Protein AF-A0A4U7BLR6-F1 (afdb_monomer_lite)

pLDDT: mean 82.38, std 10.05, range [44.09, 91.94]

Radius of gyration: 12.12 Å; chains: 1; bounding box: 27×22×34 Å

Structure (mmCIF, N/CA/C/O backbone):
data_AF-A0A4U7BLR6-F1
#
_entry.id   AF-A0A4U7BLR6-F1
#
loop_
_atom_site.group_PDB
_atom_site.id
_atom_site.type_symbol
_atom_site.label_atom_id
_atom_site.label_alt_id
_atom_site.label_comp_id
_atom_site.label_asym_id
_atom_site.label_entity_id
_atom_site.label_seq_id
_atom_site.pdbx_PDB_ins_code
_atom_site.Cartn_x
_atom_site.Cartn_y
_atom_site.Cartn_z
_atom_site.occupancy
_atom_site.B_iso_or_equiv
_atom_site.auth_seq_id
_atom_site.auth_comp_id
_atom_site.auth_asym_id
_atom_site.auth_atom_id
_atom_site.pdbx_PDB_model_num
ATOM 1 N N . MET A 1 1 ? -7.922 -5.726 20.239 1.00 44.09 1 MET A N 1
ATOM 2 C CA . MET A 1 1 ? -6.973 -5.640 19.116 1.00 44.09 1 MET A CA 1
ATOM 3 C C . MET A 1 1 ? -7.720 -4.948 18.009 1.00 44.09 1 MET A C 1
ATOM 5 O O . MET A 1 1 ? -8.735 -5.486 17.581 1.00 44.09 1 MET A O 1
ATOM 9 N N . ASP A 1 2 ? -7.306 -3.739 17.654 1.00 54.88 2 ASP A N 1
ATOM 10 C CA . ASP A 1 2 ? -7.910 -3.007 16.547 1.00 54.88 2 ASP A CA 1
ATOM 11 C C . ASP A 1 2 ? -7.858 -3.857 15.269 1.00 54.88 2 ASP A C 1
ATOM 13 O O . ASP A 1 2 ? -6.881 -4.592 15.064 1.00 54.88 2 ASP A O 1
ATOM 17 N N . PRO A 1 3 ? -8.913 -3.832 14.438 1.00 55.59 3 PRO A N 1
ATOM 18 C CA . PRO A 1 3 ? -8.921 -4.578 13.196 1.00 55.59 3 PRO A CA 1
ATOM 19 C C . PRO A 1 3 ? -7.746 -4.109 12.346 1.00 55.59 3 PRO A C 1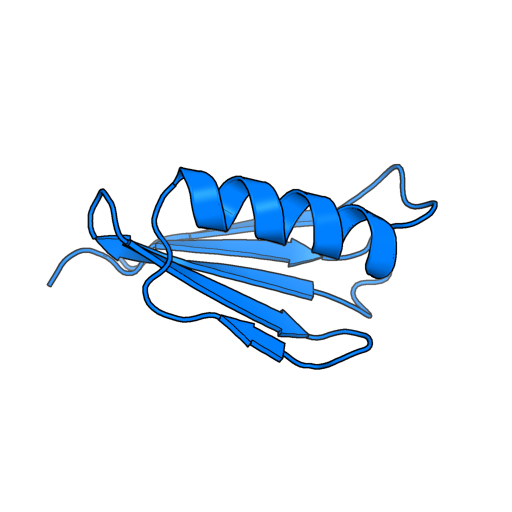
ATOM 21 O O . PRO A 1 3 ? -7.560 -2.917 12.094 1.00 55.59 3 PRO A O 1
ATOM 24 N N . LEU A 1 4 ? -6.926 -5.071 11.938 1.00 68.06 4 LEU A N 1
ATOM 25 C CA . LEU A 1 4 ? -5.775 -4.812 11.099 1.00 68.06 4 LEU A CA 1
ATOM 26 C C . LEU A 1 4 ? -6.259 -4.476 9.684 1.00 68.06 4 LEU A C 1
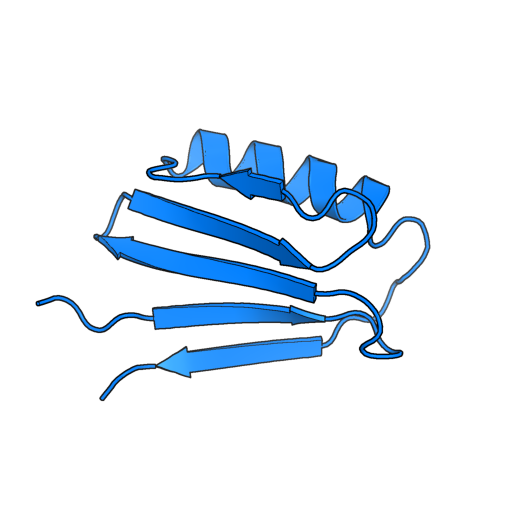ATOM 28 O O . LEU A 1 4 ? -6.381 -5.354 8.829 1.00 68.06 4 LEU A O 1
ATOM 32 N N . ASP A 1 5 ? -6.583 -3.209 9.457 1.00 85.75 5 ASP A N 1
ATOM 33 C CA . ASP A 1 5 ? -6.961 -2.707 8.144 1.00 85.75 5 ASP A CA 1
ATOM 34 C C . ASP A 1 5 ? -5.702 -2.549 7.286 1.00 85.75 5 ASP A C 1
ATOM 36 O O . ASP A 1 5 ? -4.761 -1.833 7.639 1.00 85.75 5 ASP A O 1
ATOM 40 N N . ILE A 1 6 ? -5.683 -3.225 6.140 1.00 89.12 6 ILE A N 1
ATOM 41 C CA . ILE A 1 6 ? -4.573 -3.193 5.190 1.00 89.12 6 ILE A CA 1
ATOM 42 C C . ILE A 1 6 ? -5.060 -2.597 3.872 1.00 89.12 6 ILE A C 1
ATOM 44 O O . ILE A 1 6 ? -5.996 -3.088 3.240 1.00 89.12 6 ILE A O 1
ATOM 48 N N . LEU A 1 7 ? -4.377 -1.554 3.425 1.00 90.12 7 LEU A N 1
ATOM 49 C CA . LEU A 1 7 ? -4.557 -0.915 2.134 1.00 90.12 7 LEU A CA 1
ATOM 50 C C . LEU A 1 7 ? -3.420 -1.335 1.208 1.00 90.12 7 LEU A C 1
ATOM 52 O O . LEU A 1 7 ? -2.257 -1.151 1.535 1.00 90.12 7 LEU A O 1
ATOM 56 N N . ILE A 1 8 ? -3.731 -1.890 0.046 1.00 89.94 8 ILE A N 1
ATOM 57 C CA . ILE A 1 8 ? -2.730 -2.363 -0.908 1.00 89.94 8 ILE A CA 1
ATOM 58 C C . ILE A 1 8 ? -2.890 -1.581 -2.204 1.00 89.94 8 ILE A C 1
ATOM 60 O O . ILE A 1 8 ? -3.919 -1.683 -2.874 1.00 89.94 8 ILE A O 1
ATOM 64 N N . PHE A 1 9 ? -1.859 -0.828 -2.559 1.00 87.69 9 PHE A N 1
ATOM 65 C CA . PHE A 1 9 ? -1.694 -0.213 -3.866 1.00 87.69 9 PHE A CA 1
ATOM 66 C C . PHE A 1 9 ? -0.872 -1.152 -4.738 1.00 87.69 9 PHE A C 1
ATOM 68 O O . PHE A 1 9 ? 0.183 -1.606 -4.310 1.00 87.69 9 PHE A O 1
ATOM 75 N N . GLN A 1 10 ? -1.316 -1.442 -5.954 1.00 87.44 10 GLN A N 1
ATOM 76 C CA . GLN A 1 10 ? -0.551 -2.253 -6.902 1.00 87.44 10 GLN A CA 1
ATOM 77 C C . GLN A 1 10 ? -0.442 -1.545 -8.245 1.00 87.44 10 GLN A C 1
ATOM 79 O O . GLN A 1 10 ? -1.335 -0.794 -8.650 1.00 87.44 10 GLN A O 1
ATOM 84 N N . THR A 1 11 ? 0.643 -1.801 -8.969 1.00 82.44 11 THR A N 1
ATOM 85 C CA . THR A 1 11 ? 0.759 -1.369 -10.364 1.00 82.44 11 THR A CA 1
ATOM 86 C C . THR A 1 11 ? -0.304 -2.041 -11.220 1.00 82.44 11 THR A C 1
ATOM 88 O O . THR A 1 11 ? -0.807 -3.116 -10.897 1.00 82.44 11 THR A O 1
ATOM 91 N N . SER A 1 12 ? -0.632 -1.436 -12.363 1.00 77.25 12 SER A N 1
ATOM 92 C CA . SER A 1 12 ? -1.584 -2.026 -13.316 1.00 77.25 12 SER A CA 1
ATOM 93 C C . SER A 1 12 ? -1.191 -3.444 -13.755 1.00 77.25 12 SER A C 1
ATOM 95 O O . SER A 1 12 ? -2.063 -4.283 -13.967 1.00 77.25 12 SER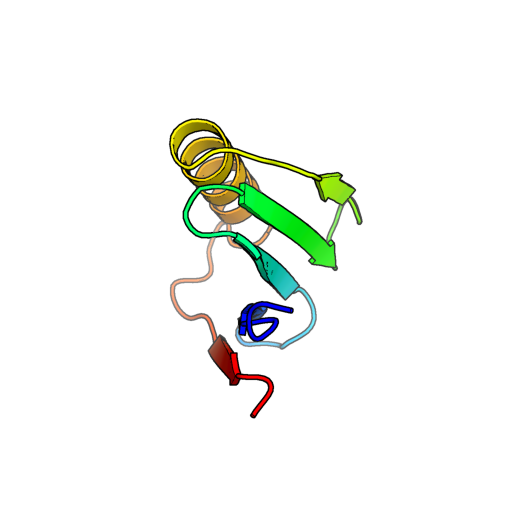 A O 1
ATOM 97 N N . LYS A 1 13 ? 0.118 -3.728 -13.829 1.00 79.00 13 LYS A N 1
ATOM 98 C CA . LYS A 1 13 ? 0.678 -5.055 -14.130 1.00 79.00 13 LYS A CA 1
ATOM 99 C C . LYS A 1 13 ? 0.763 -5.987 -12.911 1.00 79.00 13 LYS A C 1
ATOM 101 O O . LYS A 1 13 ? 1.038 -7.166 -13.094 1.00 79.00 13 LYS A O 1
ATOM 106 N N . LYS A 1 14 ? 0.510 -5.475 -11.699 1.00 79.88 14 LYS A N 1
ATOM 107 C CA . LYS A 1 14 ? 0.609 -6.173 -10.404 1.00 79.88 14 LYS A CA 1
ATOM 108 C C . LYS A 1 14 ? 1.998 -6.746 -10.098 1.00 79.88 14 LYS A C 1
ATOM 110 O O . LYS A 1 14 ? 2.119 -7.649 -9.280 1.00 79.88 14 LYS A O 1
ATOM 115 N N . ASP A 1 15 ? 3.031 -6.212 -10.742 1.00 81.50 15 ASP A N 1
ATOM 116 C CA . ASP A 1 15 ? 4.433 -6.578 -10.528 1.00 81.50 15 ASP A CA 1
ATOM 117 C C . ASP A 1 15 ? 5.047 -5.873 -9.312 1.00 81.50 15 ASP A C 1
ATOM 119 O O . ASP A 1 15 ? 6.068 -6.319 -8.801 1.00 81.50 15 ASP A O 1
ATOM 123 N N . ARG A 1 16 ? 4.430 -4.778 -8.853 1.00 84.06 16 ARG A N 1
ATOM 124 C CA . ARG A 1 16 ? 4.885 -3.986 -7.707 1.00 84.06 16 ARG A CA 1
ATOM 125 C C . ARG A 1 16 ? 3.701 -3.596 -6.837 1.00 84.06 16 ARG A C 1
ATOM 127 O O . ARG A 1 16 ? 2.616 -3.300 -7.357 1.00 84.06 16 ARG A O 1
ATOM 134 N N . ALA A 1 17 ? 3.911 -3.562 -5.528 1.00 86.69 17 ALA A N 1
ATOM 135 C CA . ALA A 1 17 ? 2.889 -3.205 -4.562 1.00 86.69 17 ALA A CA 1
ATOM 136 C C . ALA A 1 17 ? 3.432 -2.351 -3.411 1.00 86.69 17 ALA A C 1
ATOM 138 O O . ALA A 1 17 ? 4.587 -2.452 -3.017 1.00 86.69 17 ALA A O 1
ATOM 139 N N . ILE A 1 18 ? 2.560 -1.519 -2.848 1.00 89.25 18 ILE A N 1
ATOM 140 C CA . ILE A 1 18 ? 2.758 -0.850 -1.564 1.00 89.25 18 ILE A CA 1
ATOM 141 C C . ILE A 1 18 ? 1.606 -1.279 -0.664 1.00 89.25 18 ILE A C 1
ATOM 143 O O . ILE A 1 18 ? 0.442 -1.046 -0.991 1.00 89.25 18 ILE A O 1
ATOM 147 N N . LYS A 1 19 ? 1.918 -1.888 0.474 1.00 90.69 19 LYS A N 1
ATOM 148 C CA . LYS A 1 19 ? 0.952 -2.266 1.505 1.00 90.69 19 LYS A CA 1
ATOM 149 C C . LYS A 1 19 ? 1.062 -1.281 2.657 1.00 90.69 19 LYS A C 1
ATOM 151 O O . LYS A 1 19 ? 2.140 -1.088 3.197 1.00 90.69 19 LYS A O 1
ATOM 156 N N . VAL A 1 20 ? -0.047 -0.678 3.050 1.00 91.06 20 VAL A N 1
ATOM 157 C CA . VAL A 1 20 ? -0.161 0.182 4.224 1.00 91.06 20 VAL A CA 1
ATOM 158 C C . VAL A 1 20 ? -1.032 -0.539 5.235 1.00 91.06 20 VAL A C 1
ATOM 160 O O . VAL A 1 20 ? -2.189 -0.833 4.959 1.00 91.06 20 VAL A O 1
ATOM 163 N N . GLN A 1 21 ? -0.476 -0.844 6.393 1.00 90.00 21 GLN A N 1
ATOM 164 C CA . GLN A 1 21 ? -1.159 -1.512 7.489 1.00 90.00 21 GLN A CA 1
ATOM 165 C C . GLN A 1 21 ? -1.447 -0.475 8.572 1.00 90.00 21 GLN A C 1
ATOM 167 O O . GLN A 1 21 ? -0.528 0.172 9.075 1.00 90.00 21 GLN A O 1
ATOM 172 N N . LYS A 1 22 ? -2.717 -0.320 8.944 1.00 88.56 22 LYS A N 1
ATOM 173 C CA . LYS A 1 22 ? -3.112 0.493 10.092 1.00 88.56 22 LYS A CA 1
ATOM 174 C C . LYS A 1 22 ? -2.906 -0.326 11.367 1.00 88.56 22 LYS A C 1
ATOM 176 O O . LYS A 1 22 ? -3.454 -1.419 11.489 1.00 88.56 22 LYS A O 1
ATOM 181 N N . ILE A 1 23 ? -2.090 0.188 12.283 1.00 85.88 23 ILE A N 1
ATOM 182 C CA . ILE A 1 23 ? -1.821 -0.445 13.584 1.00 85.88 23 ILE A CA 1
ATOM 183 C C . ILE A 1 23 ? -2.743 0.153 14.649 1.00 85.88 23 ILE A C 1
ATOM 185 O O . ILE A 1 23 ? -3.307 -0.571 15.460 1.00 85.88 23 ILE A O 1
ATOM 189 N N . SER A 1 24 ? -2.890 1.478 14.634 1.00 81.88 24 SER A N 1
ATOM 190 C CA . SER A 1 24 ? -3.804 2.245 15.482 1.00 81.88 24 SER A CA 1
ATOM 191 C C . SER A 1 24 ? -4.288 3.479 14.716 1.00 81.88 24 SER A C 1
ATOM 193 O O . SER A 1 24 ? -3.928 3.668 13.553 1.00 81.88 24 SER A O 1
ATOM 195 N N . ASP A 1 25 ? -5.111 4.332 15.328 1.00 80.00 25 ASP A N 1
ATOM 196 C CA . ASP A 1 25 ? -5.626 5.540 14.666 1.00 80.00 25 ASP A CA 1
ATOM 197 C C . ASP A 1 25 ? -4.542 6.499 14.160 1.00 80.00 25 ASP A C 1
ATOM 199 O O . ASP A 1 25 ? -4.760 7.185 13.163 1.00 80.00 25 ASP A O 1
ATOM 203 N N . GLU A 1 26 ? -3.358 6.482 14.774 1.00 85.31 26 GLU A N 1
ATOM 204 C CA . GLU A 1 26 ? -2.257 7.397 14.448 1.00 85.31 26 GLU A CA 1
ATOM 205 C C . GLU A 1 26 ? -0.965 6.684 14.029 1.00 85.31 26 GLU A C 1
ATOM 207 O O . GLU A 1 26 ? 0.056 7.341 13.826 1.00 85.31 26 GLU A O 1
ATOM 212 N N . ARG A 1 27 ? -0.972 5.348 13.928 1.00 88.56 27 ARG A N 1
ATOM 213 C CA . ARG A 1 27 ? 0.228 4.563 13.608 1.00 88.56 27 ARG A CA 1
ATOM 214 C C . ARG A 1 27 ? 0.004 3.621 12.441 1.00 88.56 27 ARG A C 1
ATOM 216 O O . ARG A 1 27 ? -0.944 2.830 12.426 1.00 88.56 27 ARG A O 1
ATOM 223 N N . PHE A 1 28 ? 0.947 3.662 11.507 1.00 90.38 28 PHE A N 1
ATOM 224 C CA . PHE A 1 28 ? 0.894 2.914 10.261 1.00 90.38 28 PHE A CA 1
ATOM 225 C C . PHE A 1 28 ? 2.224 2.220 9.973 1.00 90.38 28 PHE A C 1
ATOM 227 O O . PHE A 1 28 ? 3.294 2.771 10.217 1.00 90.38 28 PHE A O 1
ATOM 234 N N . ASN A 1 29 ? 2.154 1.031 9.385 1.00 91.50 29 ASN A N 1
ATOM 235 C CA . ASN A 1 29 ? 3.295 0.400 8.734 1.00 91.50 29 ASN A CA 1
ATOM 236 C C . ASN A 1 29 ? 3.122 0.494 7.221 1.00 91.50 29 ASN A C 1
ATOM 238 O O . ASN A 1 29 ? 2.005 0.400 6.710 1.00 91.50 29 ASN A O 1
ATOM 242 N N . VAL A 1 30 ? 4.223 0.645 6.498 1.00 91.06 30 VAL A N 1
ATOM 243 C CA . VAL A 1 30 ? 4.262 0.634 5.039 1.00 91.06 30 VAL A CA 1
ATOM 244 C C . VAL A 1 30 ? 5.285 -0.394 4.590 1.00 91.06 30 VAL A C 1
ATOM 246 O O . VAL A 1 30 ? 6.450 -0.317 4.963 1.00 91.06 30 VAL A O 1
ATOM 249 N N . PHE A 1 31 ? 4.853 -1.324 3.752 1.00 89.56 31 PHE A N 1
ATOM 250 C CA . PHE A 1 31 ? 5.693 -2.335 3.131 1.00 89.56 31 PHE A CA 1
ATOM 251 C C . PHE A 1 31 ? 5.707 -2.081 1.629 1.00 89.56 31 PHE A C 1
ATOM 253 O O . PHE A 1 31 ? 4.661 -2.048 0.979 1.00 89.56 31 PHE A O 1
ATOM 260 N N . GLU A 1 32 ? 6.890 -1.869 1.083 1.00 87.69 32 GLU A N 1
ATOM 261 C CA . GLU A 1 32 ? 7.132 -1.777 -0.346 1.00 87.69 32 GLU A CA 1
ATOM 262 C C . GLU A 1 32 ? 7.530 -3.166 -0.850 1.00 87.69 32 GLU A C 1
ATOM 264 O O . GLU A 1 32 ? 8.498 -3.756 -0.388 1.00 87.69 32 GLU A O 1
ATOM 269 N N . GLU A 1 33 ? 6.787 -3.684 -1.819 1.00 80.62 33 GLU A N 1
ATOM 270 C CA . GLU A 1 33 ? 7.105 -4.897 -2.569 1.00 80.62 33 GLU A CA 1
ATOM 271 C C . GLU A 1 33 ? 7.371 -4.477 -4.013 1.00 80.62 33 GLU A C 1
ATOM 273 O O . GLU A 1 33 ? 6.491 -4.524 -4.875 1.00 80.62 33 GLU A O 1
ATOM 278 N N . GLY A 1 34 ? 8.572 -3.963 -4.255 1.00 74.94 34 GLY A N 1
ATOM 279 C 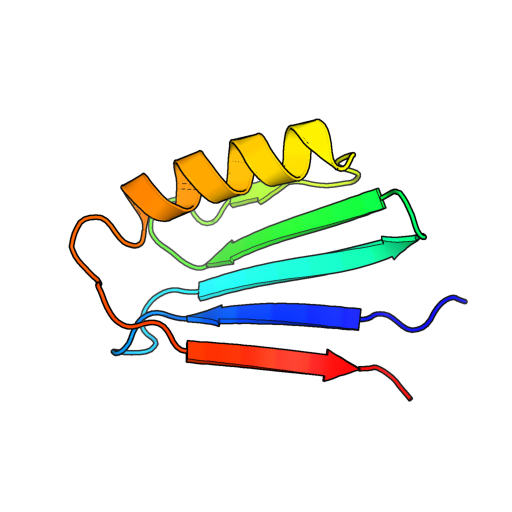CA . GLY A 1 34 ? 8.926 -3.313 -5.510 1.00 74.94 34 GLY A CA 1
ATOM 280 C C . GLY A 1 34 ? 10.429 -3.308 -5.745 1.00 74.94 34 GLY A C 1
ATOM 281 O O . GLY A 1 34 ? 11.085 -4.342 -5.681 1.00 74.94 34 GLY A O 1
ATOM 282 N N . PHE A 1 35 ? 10.975 -2.138 -6.047 1.00 68.06 35 PHE A N 1
ATOM 283 C CA . PHE A 1 35 ? 12.369 -1.949 -6.418 1.00 68.06 35 PHE A CA 1
ATOM 284 C C . PHE A 1 35 ? 13.328 -2.084 -5.230 1.00 68.06 35 PHE A C 1
ATOM 286 O O . PHE A 1 35 ? 14.375 -2.710 -5.377 1.00 68.06 35 PHE A O 1
ATOM 293 N N . PHE A 1 36 ? 12.999 -1.506 -4.067 1.00 74.19 36 PHE A N 1
ATOM 294 C CA . PHE A 1 36 ? 13.885 -1.542 -2.894 1.00 74.19 36 PHE A CA 1
ATOM 295 C C . PHE A 1 36 ? 13.458 -2.528 -1.799 1.00 74.19 36 PHE A C 1
ATOM 297 O O . PHE A 1 36 ? 14.255 -2.764 -0.891 1.00 74.19 36 PHE A O 1
ATOM 304 N N . CYS A 1 37 ? 12.253 -3.101 -1.883 1.00 81.12 37 CYS A N 1
ATOM 305 C CA . CYS A 1 37 ? 11.689 -4.021 -0.887 1.00 81.12 37 CYS A CA 1
ATOM 306 C C . CYS A 1 37 ? 11.823 -3.514 0.562 1.00 81.12 37 CYS A C 1
ATOM 308 O O . CYS A 1 37 ? 12.296 -4.237 1.441 1.00 81.12 37 CYS A O 1
ATOM 310 N N . LYS A 1 38 ? 11.492 -2.240 0.804 1.00 86.38 38 LYS A N 1
ATOM 311 C CA . LYS A 1 38 ? 11.652 -1.607 2.120 1.00 86.38 38 LYS A CA 1
ATOM 312 C C . LYS A 1 38 ? 10.426 -1.745 3.007 1.00 86.38 38 LYS A C 1
ATOM 314 O O . LYS A 1 38 ? 9.285 -1.685 2.557 1.00 86.38 38 LYS A O 1
ATOM 319 N N . GLU A 1 39 ? 10.685 -1.796 4.306 1.00 90.06 39 GLU A N 1
ATOM 320 C CA . GLU A 1 39 ? 9.662 -1.767 5.343 1.00 90.06 39 GLU A CA 1
ATOM 321 C C . GLU A 1 39 ? 9.841 -0.517 6.204 1.00 90.06 39 GLU A C 1
ATOM 323 O O . GLU A 1 39 ? 10.950 -0.171 6.615 1.00 90.06 39 GLU A O 1
ATOM 328 N N . PHE A 1 40 ? 8.739 0.173 6.472 1.00 89.38 40 PHE A N 1
ATOM 329 C CA . PHE A 1 40 ? 8.685 1.358 7.312 1.00 89.38 40 PHE A CA 1
ATOM 330 C C . PHE A 1 40 ? 7.654 1.112 8.406 1.00 89.38 40 PHE A C 1
ATOM 332 O O . PHE A 1 40 ? 6.481 0.889 8.109 1.00 89.38 40 PHE A O 1
ATOM 339 N N . LEU A 1 41 ? 8.083 1.133 9.665 1.00 90.12 41 LEU A N 1
ATOM 340 C CA . LEU A 1 41 ? 7.251 0.729 10.796 1.00 90.12 41 LEU A CA 1
ATOM 341 C C . LEU A 1 41 ? 6.911 1.917 11.702 1.00 90.12 41 LEU A C 1
ATOM 343 O O . LEU A 1 41 ? 7.726 2.823 11.862 1.00 90.12 41 LEU A O 1
ATOM 347 N N . ASN A 1 42 ? 5.737 1.872 12.341 1.00 88.50 42 ASN A N 1
ATOM 348 C CA . ASN A 1 42 ? 5.267 2.837 13.345 1.00 88.50 42 ASN A CA 1
ATOM 349 C C . ASN A 1 42 ? 5.245 4.308 12.887 1.00 88.50 42 ASN A C 1
ATOM 351 O O . ASN A 1 42 ? 5.460 5.212 13.697 1.00 88.50 42 ASN A O 1
ATOM 355 N N . LEU A 1 43 ? 4.934 4.554 11.619 1.00 91.06 43 LEU A N 1
ATOM 356 C CA . LEU A 1 43 ? 4.846 5.891 11.037 1.00 91.06 43 LEU A CA 1
ATOM 357 C C . LEU A 1 43 ? 3.627 6.653 11.556 1.00 91.06 43 LEU A C 1
ATOM 359 O O . LEU A 1 43 ? 2.543 6.077 11.671 1.00 91.06 43 LEU A O 1
ATOM 363 N N . ASP A 1 44 ? 3.790 7.953 11.790 1.00 91.12 44 ASP A N 1
ATOM 364 C CA . ASP A 1 44 ? 2.665 8.878 11.958 1.00 91.12 44 ASP A CA 1
ATOM 365 C C . ASP A 1 44 ? 2.100 9.361 10.606 1.00 91.12 44 ASP A C 1
ATOM 367 O O . ASP A 1 44 ? 2.667 9.102 9.543 1.00 91.12 44 ASP A O 1
ATOM 371 N N . ASP A 1 45 ? 0.972 10.080 10.623 1.00 88.50 45 ASP A N 1
ATOM 372 C CA . ASP A 1 45 ? 0.302 10.575 9.407 1.00 88.50 45 ASP A CA 1
ATOM 373 C C . ASP A 1 45 ? 1.219 11.422 8.501 1.00 88.50 45 ASP A C 1
ATOM 375 O O . ASP A 1 45 ? 1.212 11.276 7.269 1.00 88.50 45 ASP A O 1
ATOM 379 N N . LYS A 1 46 ? 2.059 12.289 9.088 1.00 90.88 46 LYS A N 1
ATOM 380 C CA . LYS A 1 46 ? 2.936 13.174 8.307 1.00 90.88 46 LYS A CA 1
ATOM 381 C C . LYS A 1 46 ? 4.042 12.371 7.639 1.00 90.88 46 LYS A C 1
ATOM 383 O O . LYS A 1 46 ? 4.338 12.602 6.459 1.00 90.88 46 LYS A O 1
ATOM 388 N N . GLU A 1 47 ? 4.641 11.439 8.374 1.00 90.69 47 GLU A N 1
ATOM 389 C CA . GLU A 1 47 ? 5.668 10.538 7.855 1.00 90.69 47 GLU A CA 1
ATOM 390 C C . GLU A 1 47 ? 5.110 9.612 6.775 1.00 90.69 47 GLU A C 1
ATOM 392 O O . GLU A 1 47 ? 5.685 9.527 5.685 1.00 90.69 47 GLU A O 1
ATOM 397 N N . LEU A 1 48 ? 3.941 9.016 7.020 1.00 89.75 48 LEU A N 1
ATOM 398 C CA . LEU A 1 48 ? 3.222 8.180 6.064 1.00 89.75 48 LEU A CA 1
ATOM 399 C C . LEU A 1 48 ? 3.009 8.923 4.744 1.00 89.75 48 LEU A C 1
ATOM 401 O O . LEU A 1 48 ? 3.386 8.438 3.676 1.00 89.75 48 LEU A O 1
ATOM 405 N N . LYS A 1 49 ? 2.462 10.140 4.800 1.00 89.94 49 LYS A N 1
ATOM 406 C CA . LYS A 1 49 ? 2.200 10.951 3.605 1.00 89.94 49 LYS A CA 1
ATOM 407 C C . LYS A 1 49 ? 3.477 11.289 2.839 1.00 89.94 49 LYS A C 1
ATOM 409 O O . LYS A 1 49 ? 3.459 11.351 1.606 1.00 89.94 49 LYS A O 1
ATOM 414 N N . LYS A 1 50 ? 4.586 11.526 3.544 1.00 91.94 50 LYS A N 1
ATOM 415 C CA . LYS A 1 50 ? 5.891 11.806 2.931 1.00 91.94 50 LYS A CA 1
ATOM 416 C C . LYS A 1 50 ? 6.447 10.565 2.231 1.00 91.94 50 LYS A C 1
ATOM 418 O O . LYS A 1 50 ? 6.841 10.669 1.068 1.00 91.94 50 LYS A O 1
ATOM 423 N N . ILE A 1 51 ? 6.419 9.414 2.902 1.00 89.62 51 ILE A N 1
ATOM 424 C CA . ILE A 1 51 ? 6.899 8.133 2.369 1.00 89.62 51 ILE A CA 1
ATOM 425 C C . ILE A 1 51 ? 6.062 7.715 1.162 1.00 89.62 51 ILE A C 1
ATOM 427 O O . ILE A 1 51 ? 6.624 7.458 0.102 1.00 89.62 51 ILE A O 1
ATOM 431 N N . LEU A 1 52 ? 4.730 7.765 1.250 1.00 87.12 52 LEU A N 1
ATOM 432 C CA . LEU A 1 52 ? 3.853 7.414 0.129 1.00 87.12 52 LEU A CA 1
ATOM 433 C C . LEU A 1 52 ? 4.108 8.283 -1.107 1.00 87.12 52 LEU A C 1
ATOM 435 O O . LEU A 1 52 ? 4.144 7.761 -2.216 1.00 87.12 52 LEU A O 1
ATOM 439 N N . LYS A 1 53 ? 4.358 9.590 -0.944 1.00 87.38 53 LYS A N 1
ATOM 440 C CA . LYS A 1 53 ? 4.729 10.466 -2.071 1.00 87.38 53 LYS A CA 1
ATOM 441 C C . LYS A 1 53 ? 6.072 10.093 -2.699 1.00 87.38 53 LYS A C 1
ATOM 443 O O . LYS A 1 53 ? 6.238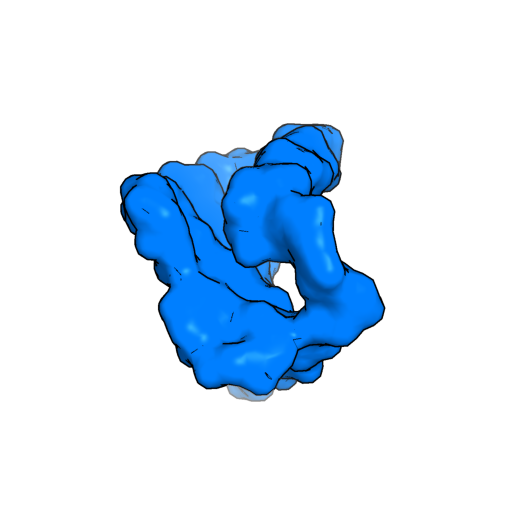 10.251 -3.908 1.00 87.38 53 LYS A O 1
ATOM 448 N N . GLN A 1 54 ? 7.044 9.661 -1.897 1.00 87.88 54 GLN A N 1
ATOM 449 C CA . GLN A 1 54 ? 8.340 9.209 -2.405 1.00 87.88 54 GLN A CA 1
ATOM 450 C C . GLN A 1 54 ? 8.196 7.879 -3.146 1.00 87.88 54 GLN A C 1
ATOM 452 O O . GLN A 1 54 ? 8.605 7.789 -4.303 1.00 87.88 54 GLN A O 1
ATOM 457 N N . LEU A 1 55 ? 7.537 6.897 -2.527 1.00 85.81 55 LEU A N 1
ATOM 458 C CA . LEU A 1 55 ? 7.276 5.590 -3.125 1.00 85.81 55 LEU A CA 1
ATOM 459 C C . LEU A 1 55 ? 6.435 5.710 -4.400 1.00 85.81 55 LEU A C 1
ATOM 461 O O . LEU A 1 55 ? 6.740 5.059 -5.389 1.00 85.81 55 LEU A O 1
ATOM 465 N N . GLN A 1 56 ? 5.452 6.615 -4.447 1.00 83.19 56 GLN A N 1
ATOM 466 C CA . GLN A 1 56 ? 4.694 6.895 -5.669 1.00 83.19 56 GLN A CA 1
ATOM 467 C C . GLN A 1 56 ? 5.610 7.310 -6.831 1.00 83.19 56 GLN A C 1
ATOM 469 O O . GLN A 1 56 ? 5.442 6.837 -7.950 1.00 83.19 56 GLN A O 1
ATOM 474 N N . LYS A 1 57 ? 6.601 8.174 -6.587 1.00 82.81 57 LYS A N 1
ATOM 475 C CA . LYS A 1 57 ? 7.530 8.623 -7.638 1.00 82.81 57 LYS A CA 1
ATOM 476 C C . LYS A 1 57 ? 8.497 7.527 -8.084 1.00 82.81 57 LYS A C 1
ATOM 478 O O . LYS A 1 57 ? 8.887 7.521 -9.246 1.00 82.81 57 LYS A O 1
ATOM 483 N N . ILE A 1 58 ? 8.895 6.645 -7.170 1.00 80.31 58 ILE A N 1
ATOM 484 C CA . ILE A 1 58 ? 9.865 5.573 -7.426 1.00 80.31 58 ILE A CA 1
ATOM 485 C C . ILE A 1 58 ? 9.184 4.380 -8.106 1.00 80.31 58 ILE A C 1
ATOM 487 O O . ILE A 1 58 ? 9.638 3.918 -9.152 1.00 80.31 58 ILE A O 1
ATOM 491 N N . GLU A 1 59 ? 8.071 3.912 -7.540 1.00 73.06 59 GLU A N 1
ATOM 492 C CA . GLU A 1 59 ? 7.372 2.701 -7.976 1.00 73.06 59 GLU A CA 1
ATOM 493 C C . GLU A 1 59 ? 6.339 2.958 -9.075 1.00 73.06 59 GLU A C 1
ATOM 495 O O . GLU A 1 59 ? 6.064 2.078 -9.893 1.00 73.06 59 GLU A O 1
ATOM 500 N N . PHE A 1 60 ? 5.805 4.181 -9.159 1.00 75.31 60 PHE A N 1
ATOM 501 C CA . PHE A 1 60 ? 4.781 4.569 -10.132 1.00 75.31 60 PHE A CA 1
ATOM 502 C C . PHE A 1 60 ? 5.181 5.801 -10.974 1.00 75.31 60 PHE A C 1
ATOM 504 O O . PHE A 1 60 ? 4.341 6.674 -11.196 1.00 75.31 60 PHE A O 1
ATOM 511 N N . PRO A 1 61 ? 6.414 5.898 -11.523 1.00 71.00 61 PRO A N 1
ATOM 512 C CA . PRO A 1 61 ? 6.915 7.122 -12.165 1.00 71.00 61 PRO A CA 1
ATOM 513 C C . PRO A 1 61 ? 6.110 7.565 -13.398 1.00 71.00 61 PRO A C 1
ATOM 515 O O . PRO A 1 61 ? 6.173 8.728 -13.785 1.00 71.00 61 PRO A O 1
ATOM 518 N N . ARG A 1 62 ? 5.379 6.645 -14.046 1.00 70.88 62 ARG A N 1
ATOM 519 C CA . ARG A 1 62 ? 4.549 6.911 -15.240 1.00 70.88 62 ARG A CA 1
ATOM 520 C C . ARG A 1 62 ? 3.186 6.213 -15.216 1.00 70.88 62 ARG A C 1
ATOM 522 O O . ARG A 1 62 ? 2.479 6.207 -16.221 1.00 70.88 62 ARG A O 1
ATOM 529 N N . SER A 1 63 ? 2.834 5.573 -14.103 1.00 64.44 63 SER A N 1
ATOM 530 C CA . SER A 1 63 ? 1.570 4.843 -14.001 1.00 64.44 63 SER A CA 1
ATOM 531 C C . SER A 1 63 ? 0.463 5.794 -13.570 1.00 64.44 63 SER A C 1
ATOM 533 O O . SER A 1 63 ? 0.369 6.153 -12.402 1.00 64.44 63 SER A O 1
ATOM 535 N N . ASN A 1 64 ? -0.406 6.152 -14.514 1.00 66.88 64 ASN A N 1
ATOM 536 C CA . ASN A 1 64 ? -1.630 6.914 -14.236 1.00 66.88 64 ASN A CA 1
ATOM 537 C C . ASN A 1 64 ? -2.765 6.026 -13.694 1.00 66.88 64 ASN A C 1
ATOM 539 O O . ASN A 1 64 ? -3.812 6.531 -13.299 1.00 66.88 64 ASN A O 1
ATOM 543 N N . GLN A 1 6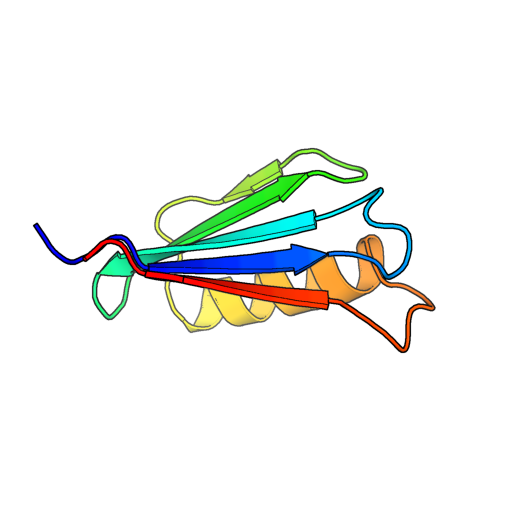5 ? -2.572 4.703 -13.703 1.00 72.88 65 GLN A N 1
ATOM 544 C CA . GLN A 1 65 ? -3.540 3.713 -13.246 1.00 72.88 65 GLN A CA 1
ATOM 545 C C . GLN A 1 65 ? -2.884 2.760 -12.246 1.00 72.88 65 GLN A C 1
ATOM 547 O O . GLN A 1 65 ? -1.819 2.183 -12.505 1.00 72.88 65 GLN A O 1
ATOM 552 N N . LEU A 1 66 ? -3.542 2.598 -11.104 1.00 82.88 66 LEU A N 1
ATOM 553 C CA . LEU A 1 66 ? -3.127 1.745 -10.001 1.00 82.88 66 LEU A CA 1
ATOM 554 C C . LEU A 1 66 ? -4.345 1.022 -9.432 1.00 82.88 66 LEU A C 1
ATOM 556 O O . LEU A 1 66 ? -5.460 1.545 -9.451 1.00 82.88 66 LEU A O 1
ATOM 560 N N . TRP A 1 67 ? -4.124 -0.194 -8.950 1.00 85.50 67 TRP A N 1
ATOM 561 C CA . TRP A 1 67 ? -5.149 -0.979 -8.280 1.00 85.50 67 TRP A CA 1
ATOM 562 C C . TRP A 1 67 ? -5.125 -0.675 -6.792 1.00 85.50 67 TRP A C 1
ATOM 564 O O . TRP A 1 67 ? -4.058 -0.664 -6.181 1.00 85.50 67 TRP A O 1
ATOM 574 N N . LEU A 1 68 ? -6.306 -0.466 -6.216 1.00 86.88 68 LEU A N 1
ATOM 575 C CA . LEU A 1 68 ? -6.489 -0.308 -4.781 1.00 86.88 68 LEU A CA 1
ATOM 576 C C . LEU A 1 68 ? -7.265 -1.501 -4.236 1.00 86.88 68 LEU A C 1
ATOM 578 O O . LEU A 1 68 ? -8.362 -1.800 -4.708 1.00 86.88 68 LEU A O 1
ATOM 582 N N . LYS A 1 69 ? -6.718 -2.161 -3.218 1.00 88.62 69 LYS A N 1
ATOM 583 C CA . LYS A 1 69 ? -7.402 -3.217 -2.475 1.00 88.62 69 LYS A CA 1
ATOM 584 C C . LYS A 1 69 ? -7.425 -2.859 -0.999 1.00 88.62 69 LYS A C 1
ATOM 586 O O . LYS A 1 69 ? -6.387 -2.573 -0.418 1.00 88.62 69 LYS A O 1
ATOM 591 N N . ILE A 1 70 ? -8.608 -2.907 -0.399 1.00 88.31 70 ILE A N 1
ATOM 592 C CA . ILE A 1 70 ? -8.795 -2.727 1.040 1.00 88.31 70 ILE A CA 1
ATOM 593 C C . ILE A 1 70 ? -9.101 -4.103 1.620 1.00 88.31 70 ILE A C 1
ATOM 595 O O . ILE A 1 70 ? -10.060 -4.754 1.206 1.00 88.31 70 ILE A O 1
ATOM 599 N N . VAL A 1 71 ? -8.275 -4.556 2.553 1.00 88.12 71 VAL A N 1
ATOM 600 C CA . VAL A 1 71 ? -8.483 -5.780 3.320 1.00 88.12 71 VAL A CA 1
ATOM 601 C C . VAL A 1 71 ? -8.781 -5.352 4.744 1.00 88.12 71 VAL A C 1
ATOM 603 O O . VAL A 1 71 ? -7.907 -4.832 5.427 1.00 88.12 71 VAL A O 1
ATOM 606 N N . LYS A 1 72 ? -10.027 -5.541 5.169 1.00 82.12 72 LYS A N 1
ATOM 607 C CA . LYS A 1 72 ? -10.433 -5.308 6.553 1.00 82.12 72 LYS A CA 1
ATOM 608 C C . LYS A 1 72 ? -10.444 -6.639 7.275 1.00 82.12 72 LYS A C 1
ATOM 610 O O . LYS A 1 72 ? -11.090 -7.571 6.789 1.00 82.12 72 LYS A O 1
ATOM 615 N N . ASN A 1 73 ? -9.732 -6.739 8.391 1.00 67.25 73 ASN A N 1
ATOM 616 C CA . ASN A 1 73 ? -9.846 -7.919 9.237 1.00 67.25 73 ASN A CA 1
ATOM 617 C C . ASN A 1 73 ? -11.129 -7.773 10.069 1.00 67.25 73 ASN A C 1
ATOM 619 O O . ASN A 1 73 ? -11.298 -6.764 10.750 1.00 67.25 73 ASN A O 1
ATOM 623 N N . LYS A 1 74 ? -12.065 -8.711 9.901 1.00 55.38 74 LYS A N 1
ATOM 624 C CA . LYS A 1 74 ? -13.422 -8.655 10.464 1.00 55.38 74 LYS A CA 1
ATOM 625 C C . LYS A 1 74 ? -13.472 -9.245 11.868 1.00 55.38 74 LYS A C 1
ATOM 627 O O . LYS A 1 74 ? -12.733 -10.225 12.101 1.00 55.38 74 LYS A O 1
#

Secondary structure (DSSP, 8-state):
-----EEEEEETTSS-EEEEEEEETTEEEEEEESSS--EEEEE-HHHHHHHHHHHHHHH-SS-S-EEEEEE---

Foldseek 3Di:
DAWFKKKWKAAPVRQWIWIWTDPDPFFIKIATRADPRDIDGGDGPVRVVVVVVVCCCVGVVPGPDIDIDIDTRD

Sequence (74 aa):
MDPLDILIFQTSKKDRAIKVQKISDERFNVFEEGFFCKEFLNLDDKELKKILKQLQKIEFPRSNQLWLKIVKNK

Organism: NCBI:txid2510189